Protein AF-A0A5A8U5W3-F1 (afdb_monomer)

Mean predicted aligned error: 11.62 Å

Secondary structure (DSSP, 8-state):
---PPPP---SHHHHHHHHHHS-----SHHHHHHHHHHHHHTTSS-HHHHHHHHHHHHHTT--HHHHSPPGGG---EETT--HHHHHHHHHHHT-S--PEEPSSSS-B--

Foldseek 3Di:
DDDDDDDDPPDPPVVVVCVVVPPPDQPDPVSVLVVLVVCCVVVVDDPVVSCVVNVVVVVVPDDCVNPDDDPVRADAAEPPDDPVVVVVSCVVVVDPDHFYAYNPDRDTDD

Radius of gyration: 29.89 Å; Cα contacts (8 Å, |Δi|>4): 51; chains: 1; bounding box: 83×35×75 Å

Structure (mmCIF, N/CA/C/O backbone):
data_AF-A0A5A8U5W3-F1
#
_entry.id   AF-A0A5A8U5W3-F1
#
loop_
_atom_site.group_PDB
_atom_site.id
_atom_site.type_symbol
_atom_site.label_atom_id
_atom_site.label_a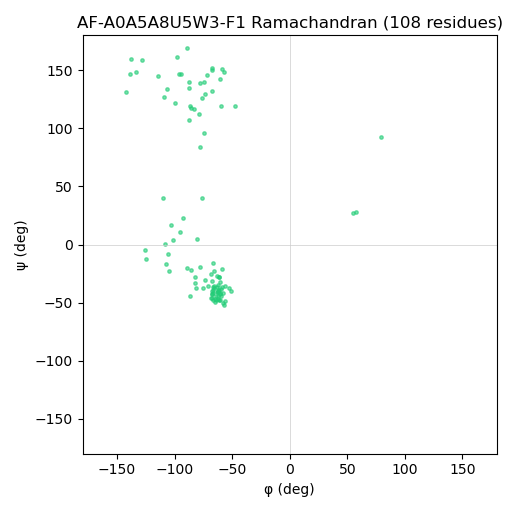lt_id
_atom_site.label_comp_id
_atom_site.label_asym_id
_atom_site.label_entity_id
_atom_site.label_seq_id
_atom_site.pdbx_PDB_ins_code
_atom_site.Cartn_x
_atom_site.Cartn_y
_atom_site.Cartn_z
_atom_site.occupancy
_atom_site.B_iso_or_equiv
_atom_site.auth_seq_id
_atom_site.auth_comp_id
_atom_site.auth_asym_id
_atom_site.auth_atom_id
_atom_site.pdbx_PDB_model_num
ATOM 1 N N . MET A 1 1 ? 57.037 22.749 -46.882 1.00 43.00 1 MET A N 1
ATOM 2 C CA . MET A 1 1 ? 56.728 22.840 -45.440 1.00 43.00 1 MET A CA 1
ATOM 3 C C . MET A 1 1 ? 55.392 23.555 -45.298 1.00 43.00 1 MET A C 1
ATOM 5 O O . MET A 1 1 ? 55.165 24.479 -46.064 1.00 43.00 1 MET A O 1
ATOM 9 N N . ASN A 1 2 ? 54.547 23.083 -44.377 1.00 36.34 2 ASN A N 1
ATOM 10 C CA . ASN A 1 2 ? 53.207 23.567 -43.995 1.00 36.34 2 ASN A CA 1
ATOM 11 C C . ASN A 1 2 ? 52.021 23.182 -44.899 1.00 36.34 2 ASN A C 1
ATOM 13 O O . ASN A 1 2 ? 51.651 23.883 -45.833 1.00 36.34 2 ASN A O 1
ATOM 17 N N . LYS A 1 3 ? 51.384 22.058 -44.535 1.00 37.81 3 LYS A N 1
ATOM 18 C CA . LYS A 1 3 ? 49.958 21.810 -44.769 1.00 37.81 3 LYS A CA 1
ATOM 19 C C . LYS A 1 3 ? 49.201 22.398 -43.579 1.00 37.81 3 LYS A C 1
ATOM 21 O O . LYS A 1 3 ? 49.262 21.828 -42.493 1.00 37.81 3 LYS A O 1
ATOM 26 N N . GLU A 1 4 ? 48.511 23.514 -43.772 1.00 47.91 4 GLU A N 1
ATOM 27 C CA . GLU A 1 4 ? 47.469 23.928 -42.835 1.00 47.91 4 GLU A CA 1
ATOM 28 C C . GLU A 1 4 ? 46.174 23.196 -43.189 1.00 47.91 4 GLU A C 1
ATOM 30 O O . GLU A 1 4 ? 45.642 23.334 -44.290 1.00 47.91 4 GLU A O 1
ATOM 35 N N . ASN A 1 5 ? 45.694 22.368 -42.260 1.00 43.78 5 ASN A N 1
ATOM 36 C CA . ASN A 1 5 ? 44.361 21.779 -42.313 1.00 43.78 5 ASN A CA 1
ATOM 37 C C . ASN A 1 5 ? 43.377 22.768 -41.671 1.00 43.78 5 ASN A C 1
ATOM 39 O O . ASN A 1 5 ? 43.525 23.053 -40.480 1.00 43.78 5 ASN A O 1
ATOM 43 N N . PRO A 1 6 ? 42.359 23.273 -42.390 1.00 43.53 6 PRO A N 1
ATOM 44 C CA . PRO A 1 6 ? 41.372 24.145 -41.783 1.00 43.53 6 PRO A CA 1
ATOM 45 C C . PRO A 1 6 ? 40.407 23.356 -40.889 1.00 43.53 6 PRO A C 1
ATOM 47 O O . PRO A 1 6 ? 39.960 22.249 -41.191 1.00 43.53 6 PRO A O 1
ATOM 50 N N . ILE A 1 7 ? 40.102 23.994 -39.765 1.00 49.53 7 ILE A N 1
ATOM 51 C CA . ILE A 1 7 ? 39.231 23.598 -38.660 1.00 49.53 7 ILE A CA 1
ATOM 52 C C . ILE A 1 7 ? 37.871 23.073 -39.168 1.00 49.53 7 ILE A C 1
ATOM 54 O O . ILE A 1 7 ? 37.096 23.790 -39.803 1.00 49.53 7 ILE A O 1
ATOM 58 N N . SER A 1 8 ? 37.553 21.813 -38.851 1.00 45.53 8 SER A N 1
ATOM 59 C CA . SER A 1 8 ? 36.277 21.162 -39.181 1.00 45.53 8 SER A CA 1
ATOM 60 C C . SER A 1 8 ? 35.136 21.663 -38.282 1.00 45.53 8 SER A C 1
ATOM 62 O O . SER A 1 8 ? 34.900 21.135 -37.198 1.00 45.53 8 SER A O 1
ATOM 64 N N . LEU A 1 9 ? 34.374 22.643 -38.773 1.00 52.84 9 LEU A N 1
ATOM 65 C CA . LEU A 1 9 ? 33.165 23.201 -38.141 1.00 52.84 9 LEU A CA 1
ATOM 66 C C . LEU A 1 9 ? 31.841 22.531 -38.589 1.00 52.84 9 LEU A C 1
ATOM 68 O O . LEU A 1 9 ? 30.772 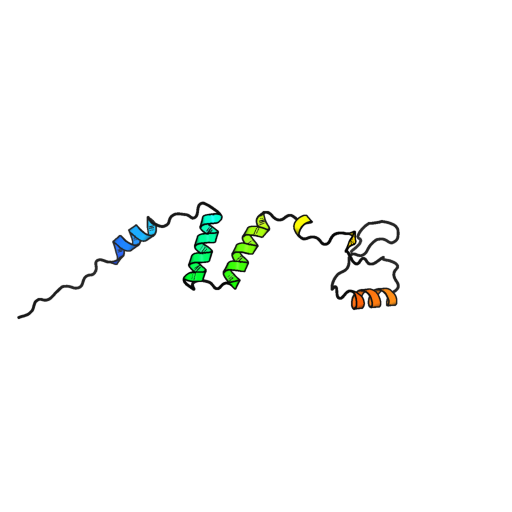23.131 -38.483 1.00 52.84 9 LEU A O 1
ATOM 72 N N . LYS A 1 10 ? 31.855 21.289 -39.096 1.00 52.56 10 LYS A N 1
ATOM 73 C CA . LYS A 1 10 ? 30.666 20.654 -39.717 1.00 52.56 10 LYS A CA 1
ATOM 74 C C . LYS A 1 10 ? 30.023 19.504 -38.928 1.00 52.56 10 LYS A C 1
ATOM 76 O O . LYS A 1 10 ? 29.563 18.544 -39.536 1.00 52.56 10 LYS A O 1
ATOM 81 N N . THR A 1 11 ? 29.908 19.597 -37.602 1.00 56.50 11 THR A N 1
ATOM 82 C CA . THR A 1 11 ? 29.241 18.532 -36.810 1.00 56.50 11 THR A CA 1
ATOM 83 C C . THR A 1 11 ? 27.855 18.908 -36.262 1.00 56.50 11 THR A C 1
ATOM 85 O O . THR A 1 11 ? 27.053 18.032 -35.972 1.00 56.50 11 THR A O 1
ATOM 88 N N . SER A 1 12 ? 27.477 20.189 -36.207 1.00 64.44 12 SER A N 1
ATOM 89 C CA . SER A 1 12 ? 26.317 20.615 -35.395 1.00 64.44 12 SER A CA 1
ATOM 90 C C . SER A 1 12 ? 24.929 20.411 -36.036 1.00 64.44 12 SER A C 1
ATOM 92 O O . SER A 1 12 ? 23.973 20.051 -35.353 1.00 64.44 12 SER A O 1
ATOM 94 N N . PHE A 1 13 ? 24.767 20.605 -37.348 1.00 71.94 13 PHE A N 1
ATOM 95 C CA . PHE A 1 13 ? 23.423 20.667 -37.952 1.00 71.94 13 PHE A CA 1
ATOM 96 C C . PHE A 1 13 ? 22.854 19.291 -38.332 1.00 71.94 13 PHE A C 1
ATOM 98 O O . PHE A 1 13 ? 21.708 18.971 -38.014 1.00 71.94 13 PHE A O 1
ATOM 105 N N . ALA A 1 14 ? 23.677 18.437 -38.946 1.00 78.06 14 ALA A N 1
ATOM 106 C CA . ALA A 1 14 ? 23.273 17.092 -39.354 1.00 78.06 14 ALA A CA 1
ATOM 107 C C . ALA A 1 14 ? 22.981 16.180 -38.149 1.00 78.06 14 ALA A C 1
ATOM 109 O O . ALA A 1 14 ? 22.023 15.407 -38.178 1.00 78.06 14 ALA A O 1
ATOM 110 N N . GLN A 1 15 ? 23.747 16.313 -37.057 1.00 66.56 15 GLN A N 1
ATOM 111 C CA . GLN A 1 15 ? 23.487 15.582 -35.812 1.00 66.56 15 GLN A CA 1
ATOM 112 C C . GLN A 1 15 ? 22.165 16.007 -35.157 1.00 66.56 15 GLN A C 1
ATOM 114 O O . GLN A 1 15 ? 21.451 15.156 -34.634 1.00 66.56 15 GLN A O 1
ATOM 119 N N . ARG A 1 16 ? 21.788 17.293 -35.227 1.00 65.38 16 ARG A N 1
ATOM 120 C CA . ARG A 1 16 ? 20.501 17.786 -34.699 1.00 65.38 16 ARG A CA 1
ATOM 121 C C . ARG A 1 16 ? 19.310 17.259 -35.495 1.00 65.38 16 ARG A C 1
ATOM 123 O O . ARG A 1 16 ? 18.316 16.874 -34.888 1.00 65.38 16 ARG A O 1
ATOM 130 N N . ILE A 1 17 ? 19.425 17.197 -36.823 1.00 70.75 17 ILE A N 1
ATOM 131 C CA . ILE A 1 17 ? 18.379 16.647 -37.700 1.00 70.75 17 ILE A CA 1
ATOM 132 C C . ILE A 1 17 ? 18.240 15.138 -37.483 1.00 70.75 17 ILE A C 1
ATOM 134 O O . ILE A 1 17 ? 17.129 14.673 -37.249 1.00 70.75 17 ILE A O 1
ATOM 138 N N . LYS A 1 18 ? 19.353 14.389 -37.435 1.00 65.94 18 LYS A N 1
ATOM 139 C CA . LYS A 1 18 ? 19.333 12.964 -37.063 1.00 65.94 18 LYS A CA 1
ATOM 140 C C . LYS A 1 18 ? 18.689 12.752 -35.690 1.00 65.94 18 LYS A C 1
ATOM 142 O O . LYS A 1 18 ? 17.770 11.958 -35.576 1.00 65.94 18 LYS A O 1
ATOM 147 N N . LYS A 1 19 ? 19.082 13.508 -34.661 1.00 63.84 19 LYS A N 1
ATOM 148 C CA . LYS A 1 19 ? 18.514 13.379 -33.305 1.00 63.84 19 LYS A CA 1
ATOM 149 C C . LYS A 1 19 ? 17.010 13.680 -33.243 1.00 63.84 19 LYS A C 1
ATOM 151 O O . LYS A 1 19 ? 16.329 13.153 -32.373 1.00 63.84 19 LYS A O 1
ATOM 156 N N . ARG A 1 20 ? 16.488 14.526 -34.138 1.00 64.12 20 ARG A N 1
ATOM 157 C CA . ARG A 1 20 ? 15.049 14.830 -34.227 1.00 64.12 20 ARG A CA 1
ATOM 158 C C . ARG A 1 20 ? 14.275 13.773 -35.015 1.00 64.12 20 ARG A C 1
ATOM 160 O O . ARG A 1 20 ? 13.130 13.518 -34.678 1.00 64.12 20 ARG A O 1
ATOM 167 N N . LEU A 1 21 ? 14.907 13.177 -36.027 1.00 62.59 21 LEU A N 1
ATOM 168 C CA . LEU A 1 21 ? 14.320 12.152 -36.893 1.00 62.59 21 LEU A CA 1
ATOM 169 C C . LEU A 1 21 ? 14.372 10.742 -36.267 1.00 62.59 21 LEU A C 1
ATOM 171 O O . LEU A 1 21 ? 13.501 9.932 -36.540 1.00 62.59 21 LEU A O 1
ATOM 175 N N . PHE A 1 22 ? 15.358 10.469 -35.403 1.00 62.69 22 PHE A N 1
ATOM 176 C CA . PHE A 1 22 ? 15.526 9.206 -34.662 1.00 62.69 22 PHE A CA 1
ATOM 177 C C . PHE A 1 22 ? 14.927 9.227 -33.248 1.00 62.69 22 PHE A C 1
ATOM 179 O O . PHE A 1 22 ? 15.190 8.327 -32.457 1.00 62.69 22 PHE A O 1
ATOM 186 N N . ARG A 1 23 ? 14.135 10.247 -32.894 1.00 61.94 23 ARG A N 1
ATOM 187 C CA . ARG A 1 23 ? 13.241 10.132 -31.738 1.00 61.94 23 ARG A CA 1
ATOM 188 C C . ARG A 1 23 ? 12.040 9.316 -32.188 1.00 61.94 23 ARG A C 1
ATOM 190 O O . ARG A 1 23 ? 11.042 9.892 -32.608 1.00 61.94 23 ARG A O 1
ATOM 197 N N . THR A 1 24 ? 12.168 7.994 -32.148 1.00 65.31 24 THR A N 1
ATOM 198 C CA . THR A 1 24 ? 10.987 7.136 -32.143 1.00 65.31 24 THR A CA 1
ATOM 199 C C . THR A 1 24 ? 10.184 7.514 -30.899 1.00 65.31 24 THR A C 1
ATOM 201 O O . THR A 1 24 ? 10.750 7.505 -29.798 1.00 65.31 24 THR A O 1
ATOM 204 N N . PRO A 1 25 ? 8.934 7.981 -31.051 1.00 76.88 25 PRO A N 1
ATOM 205 C CA . PRO A 1 25 ? 8.058 8.124 -29.902 1.00 76.88 25 PRO A CA 1
ATOM 206 C C . PRO A 1 25 ? 7.932 6.759 -29.219 1.00 76.88 25 PRO A C 1
ATOM 208 O O . PRO A 1 25 ? 8.076 5.722 -29.859 1.00 76.88 25 PRO A O 1
ATOM 211 N N . ILE A 1 26 ? 7.766 6.779 -27.900 1.00 83.19 26 ILE A N 1
ATOM 212 C CA . ILE A 1 26 ? 7.458 5.569 -27.144 1.00 83.19 26 ILE A CA 1
ATOM 213 C C . ILE A 1 26 ? 5.968 5.326 -27.355 1.00 83.19 26 ILE A C 1
ATOM 215 O O . ILE A 1 26 ? 5.157 6.128 -26.887 1.00 83.19 26 ILE A O 1
ATOM 219 N N . ASP A 1 27 ? 5.630 4.255 -28.064 1.00 87.06 27 ASP A N 1
ATOM 220 C CA . ASP A 1 27 ? 4.261 3.989 -28.514 1.00 87.06 27 ASP A CA 1
ATOM 221 C C . ASP A 1 27 ? 3.588 2.869 -27.702 1.00 87.06 27 ASP A C 1
ATOM 223 O O . ASP A 1 27 ? 2.380 2.648 -27.813 1.00 87.06 27 ASP A O 1
ATOM 227 N N . SER A 1 28 ? 4.342 2.178 -26.839 1.00 90.25 28 SER A N 1
ATOM 228 C CA . SER A 1 28 ? 3.813 1.139 -25.954 1.00 90.25 28 SER A CA 1
ATOM 229 C C . SER A 1 28 ? 4.374 1.204 -24.532 1.00 90.25 28 SER A C 1
ATOM 231 O O . SER A 1 28 ? 5.439 1.762 -24.259 1.00 90.25 28 SER A O 1
ATOM 233 N N . ARG A 1 29 ? 3.645 0.582 -23.599 1.00 89.44 29 ARG A N 1
ATOM 234 C CA . ARG A 1 29 ? 4.087 0.419 -22.209 1.00 89.44 29 ARG A CA 1
ATOM 235 C C . ARG A 1 29 ? 5.381 -0.391 -22.120 1.00 89.44 29 ARG A C 1
ATOM 237 O O . ARG A 1 29 ? 6.251 -0.043 -21.329 1.00 89.44 29 ARG A O 1
ATOM 244 N N . ASP A 1 30 ? 5.522 -1.427 -22.940 1.00 91.56 30 ASP A N 1
ATOM 245 C CA . ASP A 1 30 ? 6.710 -2.284 -22.943 1.00 91.56 30 ASP A CA 1
ATOM 246 C C . ASP A 1 30 ? 7.952 -1.522 -23.422 1.00 91.56 30 ASP A C 1
ATOM 248 O O . ASP A 1 30 ? 9.021 -1.642 -22.822 1.00 91.56 30 ASP A O 1
ATOM 252 N N . GLU A 1 31 ? 7.804 -0.658 -24.431 1.00 92.31 31 GLU A N 1
ATOM 253 C CA . GLU A 1 31 ? 8.875 0.244 -24.873 1.00 92.31 31 GLU A CA 1
ATOM 254 C C . GLU A 1 31 ? 9.286 1.234 -23.778 1.00 92.31 31 GLU A C 1
ATOM 256 O O . GLU A 1 31 ? 10.478 1.488 -23.591 1.00 92.31 31 GLU A O 1
ATOM 261 N N . LEU A 1 32 ? 8.325 1.764 -23.011 1.00 92.06 32 LEU A N 1
ATOM 262 C CA . LEU A 1 32 ? 8.624 2.639 -21.877 1.00 92.06 32 LEU A CA 1
ATOM 263 C C . LEU A 1 32 ? 9.433 1.908 -20.798 1.00 92.06 32 LEU A C 1
ATOM 265 O O . LEU A 1 32 ? 10.430 2.441 -20.310 1.00 92.06 32 LEU A O 1
ATOM 269 N N . LEU A 1 33 ? 9.023 0.690 -20.433 1.00 93.62 33 LEU A N 1
ATOM 270 C CA . LEU A 1 33 ? 9.722 -0.130 -19.439 1.00 93.62 33 LEU A CA 1
ATOM 271 C C . LEU A 1 33 ? 11.148 -0.468 -19.894 1.00 93.62 33 LEU A C 1
ATOM 273 O O . LEU A 1 33 ? 12.091 -0.383 -19.105 1.00 93.62 33 LEU A O 1
ATOM 277 N N . GLN A 1 34 ? 11.324 -0.778 -21.178 1.00 93.44 34 GLN A N 1
ATOM 278 C CA . GLN A 1 34 ? 12.638 -1.026 -21.761 1.00 93.44 34 GLN A CA 1
ATOM 279 C C . GLN A 1 34 ? 13.528 0.228 -21.714 1.00 93.44 34 GLN A C 1
ATOM 281 O O . GLN A 1 34 ? 14.679 0.148 -21.286 1.00 93.44 34 GLN A O 1
ATOM 286 N N . ALA A 1 35 ? 12.990 1.403 -22.052 1.00 93.44 35 ALA A N 1
ATOM 287 C CA . ALA A 1 35 ? 13.726 2.665 -21.972 1.00 93.44 35 ALA A CA 1
ATOM 288 C C . ALA A 1 35 ? 14.136 3.029 -20.530 1.00 93.44 35 ALA A C 1
ATOM 290 O O . ALA A 1 35 ? 15.225 3.568 -20.305 1.00 93.44 35 ALA A O 1
ATOM 291 N N . LEU A 1 36 ? 13.292 2.725 -19.538 1.00 94.75 36 LEU A N 1
ATOM 292 C CA . LEU A 1 36 ? 13.612 2.917 -18.119 1.00 94.75 36 LEU A CA 1
ATOM 293 C C . LEU A 1 36 ? 14.738 1.985 -17.661 1.00 94.75 36 LEU A C 1
ATOM 295 O O . LEU A 1 36 ? 15.652 2.429 -16.966 1.00 94.75 36 LEU A O 1
ATOM 299 N N . LYS A 1 37 ? 14.714 0.722 -18.097 1.00 95.38 37 LYS A N 1
ATOM 300 C CA . LYS A 1 37 ? 15.785 -0.245 -17.829 1.00 95.38 37 LYS A CA 1
ATOM 301 C C . LYS A 1 37 ? 17.119 0.202 -18.433 1.00 95.38 37 LYS A C 1
ATOM 303 O O . LYS A 1 37 ? 18.127 0.234 -17.736 1.00 95.38 37 LYS A O 1
ATOM 308 N N . GLU A 1 38 ? 17.126 0.626 -19.694 1.00 95.06 38 GLU A N 1
ATOM 309 C CA . GLU A 1 38 ? 18.333 1.155 -20.345 1.00 95.06 38 GLU A CA 1
ATOM 310 C C . GLU A 1 38 ? 18.845 2.428 -19.659 1.00 95.06 38 GLU A C 1
ATOM 312 O O . GLU A 1 38 ? 20.052 2.655 -19.561 1.00 95.06 38 GLU A O 1
ATOM 317 N N . SER A 1 39 ? 17.942 3.271 -19.158 1.00 95.56 39 SER A N 1
ATOM 318 C CA . SER A 1 39 ? 18.310 4.474 -18.405 1.00 95.56 39 SER A CA 1
ATOM 319 C C . SER A 1 39 ? 18.991 4.135 -17.076 1.00 95.56 39 SER A C 1
ATOM 321 O O . SER A 1 39 ? 19.935 4.826 -16.690 1.00 95.56 39 SER A O 1
ATOM 323 N N . GLU A 1 40 ? 18.558 3.071 -16.394 1.00 96.69 40 GLU A N 1
ATOM 324 C CA . GLU A 1 40 ? 19.219 2.546 -15.192 1.00 96.69 40 GLU A CA 1
ATOM 325 C C . GLU A 1 40 ? 20.607 1.968 -15.519 1.00 96.69 40 GLU A C 1
ATOM 327 O O . GLU A 1 40 ? 21.594 2.321 -14.872 1.00 96.69 40 GLU A O 1
ATOM 332 N N . GLU A 1 41 ? 20.715 1.138 -16.562 1.00 96.56 41 GLU A N 1
ATOM 333 C CA . GLU A 1 41 ? 21.985 0.535 -17.005 1.00 96.56 41 GLU A CA 1
ATOM 334 C C . GLU A 1 41 ? 23.025 1.603 -17.384 1.00 96.56 41 GLU A C 1
ATOM 336 O O . GLU A 1 41 ? 24.205 1.499 -17.036 1.00 96.56 41 GLU A O 1
ATOM 341 N N . ASN A 1 42 ? 22.569 2.683 -18.022 1.00 96.88 42 ASN A N 1
ATOM 342 C CA . ASN A 1 42 ? 23.385 3.847 -18.363 1.00 96.88 42 ASN A CA 1
ATOM 343 C C . ASN A 1 42 ? 23.598 4.822 -17.188 1.00 96.88 42 ASN A C 1
ATOM 345 O O . ASN A 1 42 ? 24.212 5.874 -17.378 1.00 96.88 42 ASN A O 1
ATOM 349 N N . ARG A 1 43 ? 23.121 4.489 -15.979 1.00 95.44 43 ARG A N 1
ATOM 350 C CA . ARG A 1 43 ? 23.237 5.287 -14.742 1.00 95.44 43 ARG A CA 1
ATOM 351 C C . ARG A 1 43 ? 22.638 6.694 -14.842 1.00 95.44 43 ARG A C 1
ATOM 353 O O . ARG A 1 43 ? 23.088 7.612 -14.158 1.00 95.44 43 ARG A O 1
ATOM 360 N N . ILE A 1 44 ? 21.639 6.874 -15.705 1.00 97.56 44 ILE A N 1
ATOM 361 C CA . ILE A 1 44 ? 20.866 8.120 -15.814 1.00 97.56 44 ILE A CA 1
ATOM 362 C C . ILE A 1 44 ? 19.896 8.230 -14.632 1.00 97.56 44 ILE A C 1
ATOM 364 O O . ILE A 1 44 ? 19.689 9.319 -14.102 1.00 97.56 44 ILE A O 1
ATOM 368 N N . ILE A 1 45 ? 19.328 7.096 -14.218 1.00 96.06 45 ILE A N 1
ATOM 369 C CA . ILE A 1 45 ? 18.494 6.945 -13.024 1.00 96.06 45 ILE A CA 1
ATOM 370 C C . ILE A 1 45 ? 19.024 5.790 -12.173 1.00 96.06 45 ILE A C 1
ATOM 372 O O . ILE A 1 45 ? 19.724 4.914 -12.681 1.00 96.06 45 ILE A O 1
ATOM 376 N N . ASP A 1 46 ? 18.693 5.783 -10.885 1.00 97.38 46 ASP A N 1
ATOM 377 C CA . ASP A 1 46 ? 18.974 4.647 -10.008 1.00 97.38 46 ASP A CA 1
ATOM 378 C C . ASP A 1 46 ? 17.828 3.619 -10.010 1.00 97.38 46 ASP A C 1
ATOM 380 O O . ASP A 1 46 ? 16.723 3.857 -10.515 1.00 97.38 46 ASP A O 1
ATOM 384 N N . SER A 1 47 ? 18.105 2.455 -9.422 1.00 97.12 47 SER A N 1
ATOM 385 C CA . SER A 1 47 ? 17.154 1.345 -9.317 1.00 97.12 47 SER A CA 1
ATOM 386 C C . SER A 1 47 ? 15.893 1.717 -8.535 1.00 97.12 47 SER A C 1
ATOM 388 O O . SER A 1 47 ? 14.797 1.239 -8.837 1.00 97.12 47 SER A O 1
ATOM 390 N N . HIS A 1 48 ? 16.025 2.600 -7.542 1.00 97.25 48 HIS A N 1
ATOM 391 C CA . HIS A 1 48 ? 14.907 3.054 -6.727 1.00 97.25 48 HIS A CA 1
ATOM 392 C C . HIS A 1 48 ? 13.939 3.918 -7.542 1.00 97.25 48 HIS A C 1
ATOM 394 O O . HIS A 1 48 ? 12.734 3.679 -7.532 1.00 97.25 48 HIS A O 1
ATOM 400 N N . SER A 1 49 ? 14.472 4.864 -8.310 1.00 96.69 49 SER A N 1
ATOM 401 C CA . SER A 1 49 ? 13.719 5.748 -9.197 1.00 96.69 49 SER A CA 1
ATOM 402 C C . SER A 1 49 ? 12.996 4.953 -10.277 1.00 96.69 49 SER A C 1
ATOM 404 O O . SER A 1 49 ? 11.810 5.180 -10.517 1.00 96.69 49 SER A O 1
ATOM 406 N N . ARG 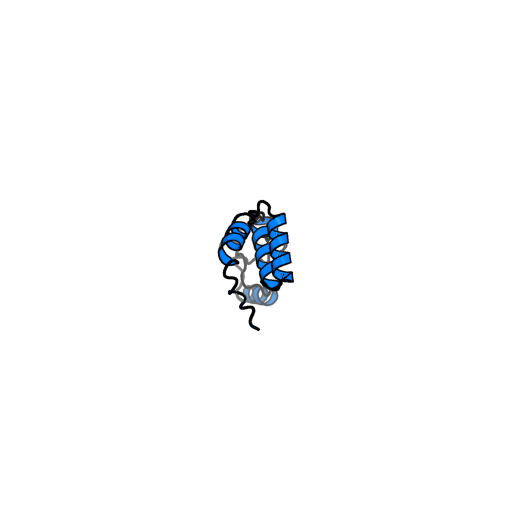A 1 50 ? 13.677 3.972 -10.886 1.00 96.62 50 ARG A N 1
ATOM 407 C CA . ARG A 1 50 ? 13.049 3.051 -11.839 1.00 96.62 50 ARG A CA 1
ATOM 408 C C . ARG A 1 50 ? 11.877 2.305 -11.197 1.00 96.62 50 ARG A C 1
ATOM 410 O O . ARG A 1 50 ? 10.783 2.326 -11.750 1.00 96.62 50 ARG A O 1
ATOM 417 N N . SER A 1 51 ? 12.082 1.713 -10.019 1.00 96.50 51 SER A N 1
ATOM 418 C CA . SER A 1 51 ? 11.038 0.983 -9.283 1.00 96.50 51 SER A CA 1
ATOM 419 C C . SER A 1 51 ? 9.821 1.860 -8.962 1.00 96.50 51 SER A C 1
ATOM 421 O O . SER A 1 51 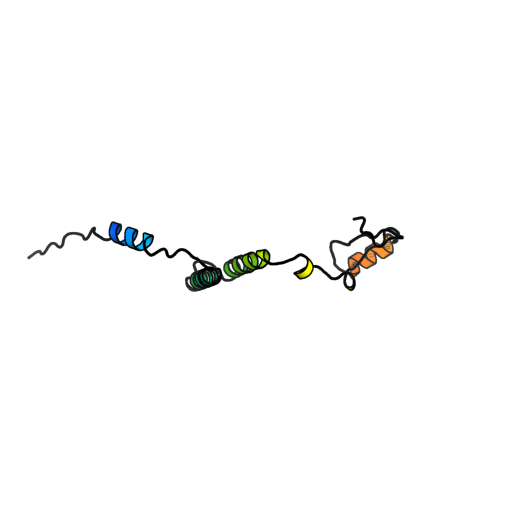? 8.684 1.432 -9.158 1.00 96.50 51 SER A O 1
ATOM 423 N N . ILE A 1 52 ? 10.036 3.119 -8.556 1.00 95.75 52 ILE A N 1
ATOM 424 C CA . ILE A 1 52 ? 8.948 4.081 -8.323 1.00 95.75 52 ILE A CA 1
ATOM 425 C C . ILE A 1 52 ? 8.148 4.331 -9.605 1.00 95.75 52 ILE A C 1
ATOM 427 O O . ILE A 1 52 ? 6.917 4.303 -9.569 1.00 95.75 52 ILE A O 1
ATOM 431 N N . ILE A 1 53 ? 8.818 4.580 -10.734 1.00 94.75 53 ILE A N 1
ATOM 432 C CA . ILE A 1 53 ? 8.139 4.860 -12.007 1.00 94.75 53 ILE A CA 1
ATOM 433 C C . ILE A 1 53 ? 7.353 3.627 -12.470 1.00 94.75 53 ILE A C 1
ATOM 435 O O . ILE A 1 53 ? 6.164 3.739 -12.767 1.00 94.75 53 ILE A O 1
ATOM 439 N N . GLU A 1 54 ? 7.980 2.447 -12.481 1.00 94.00 54 GLU A N 1
ATOM 440 C CA . GLU A 1 54 ? 7.326 1.194 -12.877 1.00 94.00 54 GLU A CA 1
ATOM 441 C C . GLU A 1 54 ? 6.126 0.868 -11.977 1.00 94.00 54 GLU A C 1
ATOM 443 O O . GLU A 1 54 ? 5.049 0.541 -12.480 1.00 94.00 54 GLU A O 1
ATOM 448 N N . GLY A 1 55 ? 6.282 1.018 -10.659 1.00 93.25 55 GLY A N 1
ATOM 449 C CA . GLY A 1 55 ? 5.210 0.816 -9.688 1.00 93.25 55 GLY A CA 1
ATOM 450 C C . GLY A 1 55 ? 4.064 1.807 -9.877 1.00 93.25 55 GLY A C 1
ATOM 451 O O . GLY A 1 55 ? 2.902 1.413 -9.855 1.00 93.25 55 GLY A O 1
ATOM 452 N N . THR A 1 56 ? 4.364 3.076 -10.163 1.00 93.88 56 THR A N 1
ATOM 453 C CA . THR A 1 56 ? 3.336 4.099 -10.426 1.00 93.88 56 THR A CA 1
ATOM 454 C C . THR A 1 56 ? 2.504 3.755 -11.661 1.00 93.88 56 THR A C 1
ATOM 456 O O . THR A 1 56 ? 1.282 3.877 -11.627 1.00 93.88 56 THR A O 1
ATOM 459 N N . LEU A 1 57 ? 3.130 3.255 -12.731 1.00 91.94 57 LEU A N 1
ATOM 460 C CA . LEU A 1 57 ? 2.409 2.795 -13.924 1.00 91.94 57 LEU A CA 1
ATOM 461 C C . LEU A 1 57 ? 1.493 1.598 -13.627 1.00 91.94 57 LEU A C 1
ATOM 463 O O . LEU A 1 57 ? 0.531 1.352 -14.355 1.00 91.94 57 LEU A O 1
ATOM 467 N N . GLN A 1 58 ? 1.797 0.781 -12.615 1.00 89.88 58 GLN A N 1
ATOM 468 C CA . GLN A 1 58 ? 0.935 -0.337 -12.210 1.00 89.88 58 GLN A CA 1
ATOM 469 C C . GLN A 1 58 ? -0.322 0.146 -11.480 1.00 89.88 58 GLN A C 1
ATOM 471 O O . GLN A 1 58 ? -1.373 -0.465 -11.653 1.00 89.88 58 GLN A O 1
ATOM 476 N N . LEU A 1 59 ? -0.243 1.270 -10.756 1.00 91.31 59 LEU A N 1
ATOM 477 C CA . LEU A 1 59 ? -1.374 1.828 -10.008 1.00 91.31 59 LEU A CA 1
ATOM 478 C C . LEU A 1 59 ? -2.561 2.215 -10.903 1.00 91.31 59 LEU A C 1
ATOM 480 O O . LEU A 1 59 ? -3.693 2.173 -10.436 1.00 91.31 59 LEU A O 1
ATOM 484 N N . GLU A 1 60 ? -2.323 2.560 -12.174 1.00 89.00 60 GLU A N 1
ATOM 485 C CA . GLU A 1 60 ? -3.375 2.962 -13.125 1.00 89.00 60 GLU A CA 1
ATOM 486 C C . GLU A 1 60 ? -4.479 1.904 -13.276 1.00 89.00 60 GLU A C 1
ATOM 488 O O . GLU A 1 60 ? -5.651 2.243 -13.406 1.00 89.00 60 GLU A O 1
ATOM 493 N N . ASN A 1 61 ? -4.111 0.624 -13.213 1.00 89.00 61 ASN A N 1
ATOM 494 C CA . ASN A 1 61 ? -5.041 -0.489 -13.402 1.00 89.00 61 ASN A CA 1
ATOM 495 C C . ASN A 1 61 ? -5.484 -1.134 -12.080 1.00 89.00 61 ASN A C 1
ATOM 497 O O . ASN A 1 61 ? -6.167 -2.156 -12.111 1.00 89.00 61 ASN A O 1
ATOM 501 N N . MET A 1 62 ? -5.067 -0.593 -10.931 1.00 94.38 62 MET A N 1
ATOM 502 C CA . MET A 1 62 ? -5.376 -1.173 -9.625 1.00 94.38 62 MET A CA 1
ATOM 503 C C . MET A 1 62 ? -6.711 -0.665 -9.091 1.00 94.38 62 MET A C 1
ATOM 505 O O . MET A 1 62 ? -6.988 0.533 -9.064 1.00 94.38 62 MET A O 1
ATOM 509 N N . GLU A 1 63 ? -7.522 -1.585 -8.583 1.00 95.31 63 GLU A N 1
ATOM 510 C CA . GLU A 1 63 ? -8.752 -1.275 -7.874 1.00 95.31 63 GLU A CA 1
ATOM 511 C C . GLU A 1 63 ? -8.554 -1.305 -6.351 1.00 95.31 63 GLU A C 1
ATOM 513 O O . GLU A 1 63 ? -7.651 -1.949 -5.817 1.00 95.31 63 GLU A O 1
ATOM 518 N N . VAL A 1 64 ? -9.471 -0.673 -5.606 1.00 95.38 64 VAL A N 1
ATOM 519 C CA . VAL A 1 64 ? -9.463 -0.679 -4.126 1.00 95.38 64 VAL A CA 1
ATOM 520 C C . VAL A 1 64 ? -9.390 -2.103 -3.569 1.00 95.38 64 VAL A C 1
ATOM 522 O O . VAL A 1 64 ? -8.700 -2.351 -2.579 1.00 95.38 64 VAL A O 1
ATOM 525 N N . ARG A 1 65 ? -10.070 -3.056 -4.219 1.00 95.12 65 ARG A N 1
ATOM 526 C CA . ARG A 1 65 ? -10.104 -4.452 -3.775 1.00 95.12 65 ARG A CA 1
ATOM 527 C C . ARG A 1 65 ? -8.752 -5.161 -3.843 1.00 95.12 65 ARG A C 1
ATOM 529 O O . ARG A 1 65 ? -8.558 -6.119 -3.101 1.00 95.12 65 ARG A O 1
ATOM 536 N N . ASP A 1 66 ? -7.842 -4.678 -4.684 1.00 94.44 66 ASP A N 1
ATOM 537 C CA . ASP A 1 66 ? -6.530 -5.289 -4.894 1.00 94.44 66 ASP A CA 1
ATOM 538 C C . ASP A 1 66 ? -5.562 -4.958 -3.746 1.00 94.44 66 ASP A C 1
ATOM 540 O O . ASP A 1 66 ? -4.577 -5.665 -3.540 1.00 94.44 66 ASP A O 1
ATOM 544 N N . VAL A 1 67 ? -5.856 -3.909 -2.964 1.00 94.12 67 VAL A N 1
ATOM 545 C CA . VAL A 1 67 ? -4.994 -3.413 -1.872 1.00 94.12 67 VAL A CA 1
ATOM 546 C C . VAL A 1 67 ? -5.676 -3.327 -0.507 1.00 94.12 67 VAL A C 1
ATOM 548 O O . VAL A 1 67 ? -5.002 -3.123 0.504 1.00 94.12 67 VAL A O 1
ATOM 551 N N . MET A 1 68 ? -7.003 -3.451 -0.437 1.00 95.62 68 MET A N 1
ATOM 552 C CA . MET A 1 68 ? -7.731 -3.338 0.828 1.00 95.62 68 MET A CA 1
ATOM 553 C C . MET A 1 68 ? -7.420 -4.490 1.794 1.00 95.62 68 MET A C 1
ATOM 555 O O . MET A 1 68 ? -7.204 -5.635 1.399 1.00 95.62 68 MET A O 1
ATOM 559 N N . VAL A 1 69 ? -7.503 -4.209 3.096 1.00 95.00 69 VAL A N 1
ATOM 560 C CA . VAL A 1 69 ? -7.522 -5.255 4.128 1.00 95.00 69 VAL A CA 1
ATOM 561 C C . VAL A 1 69 ? -8.918 -5.897 4.149 1.00 95.00 69 VAL A C 1
ATOM 563 O O . VAL A 1 69 ? -9.899 -5.173 4.304 1.00 95.00 69 VAL A O 1
ATOM 566 N N . PRO A 1 70 ? -9.065 -7.230 4.021 1.00 94.75 70 PRO A N 1
ATOM 567 C CA . PRO A 1 70 ? -10.376 -7.878 4.094 1.00 94.75 70 PRO A CA 1
ATOM 568 C C . PRO A 1 70 ? -11.068 -7.650 5.445 1.00 94.75 70 PRO A C 1
ATOM 570 O O . PRO A 1 70 ? -10.411 -7.728 6.482 1.00 94.75 70 PRO A O 1
ATOM 573 N N . LYS A 1 71 ? -12.401 -7.470 5.458 1.00 90.44 71 LYS A N 1
ATOM 574 C CA . LYS A 1 71 ? -13.195 -7.218 6.686 1.00 90.44 71 LYS A CA 1
ATOM 575 C C . LYS A 1 71 ? -12.918 -8.233 7.804 1.00 90.44 71 LYS A C 1
ATOM 577 O O . LYS A 1 71 ? -12.800 -7.849 8.959 1.00 90.44 71 LYS A O 1
ATOM 582 N N . SER A 1 72 ? -12.762 -9.514 7.466 1.00 92.31 72 SER A N 1
ATOM 583 C CA . SER A 1 72 ? -12.474 -10.592 8.428 1.00 92.31 72 SER A CA 1
ATOM 584 C C . SER A 1 72 ? -11.095 -10.501 9.090 1.00 92.31 72 SER A C 1
ATOM 586 O O . SER A 1 72 ? -10.856 -11.171 10.090 1.00 92.31 72 SER A O 1
ATOM 588 N N . LYS A 1 73 ? -10.189 -9.695 8.531 1.00 93.38 73 LYS A N 1
ATOM 589 C CA . LYS A 1 73 ? -8.835 -9.452 9.039 1.00 93.38 73 LYS A CA 1
ATOM 590 C C . LYS A 1 73 ? -8.677 -8.054 9.647 1.00 93.38 73 LYS A C 1
ATOM 592 O O . LYS A 1 73 ? -7.580 -7.710 10.072 1.00 93.38 73 LYS A O 1
ATOM 597 N N . MET A 1 74 ? -9.734 -7.238 9.663 1.00 93.19 74 MET A N 1
ATOM 598 C CA . MET A 1 74 ? -9.690 -5.900 10.250 1.00 93.19 74 MET A CA 1
ATOM 599 C C . MET A 1 74 ? -9.782 -5.966 11.776 1.00 93.19 74 MET A C 1
ATOM 601 O O . MET A 1 74 ? -10.611 -6.686 12.330 1.00 93.19 74 MET A O 1
ATOM 605 N N . VAL A 1 75 ? -8.986 -5.137 12.451 1.00 93.50 75 VAL A N 1
ATOM 606 C CA . VAL A 1 75 ? -9.185 -4.821 13.869 1.00 93.50 75 VAL A CA 1
ATOM 607 C C . VAL A 1 75 ? -10.189 -3.673 13.957 1.00 93.50 75 VAL A C 1
ATOM 609 O O . VAL A 1 75 ? -9.940 -2.585 13.440 1.00 93.50 75 VAL A O 1
ATOM 612 N N . LEU A 1 76 ? -11.336 -3.929 14.583 1.00 91.94 76 LEU A N 1
ATOM 613 C CA . LEU A 1 76 ? -12.484 -3.020 14.633 1.00 91.94 76 LEU A CA 1
ATOM 614 C C . LEU A 1 76 ? -12.729 -2.555 16.071 1.00 91.94 76 LEU A C 1
ATOM 616 O O . LEU A 1 76 ? -12.574 -3.337 17.010 1.00 91.94 76 LEU A O 1
ATOM 620 N N . ILE A 1 77 ? -13.168 -1.308 16.240 1.00 92.19 77 ILE A N 1
ATOM 621 C CA . ILE A 1 77 ? -13.577 -0.760 17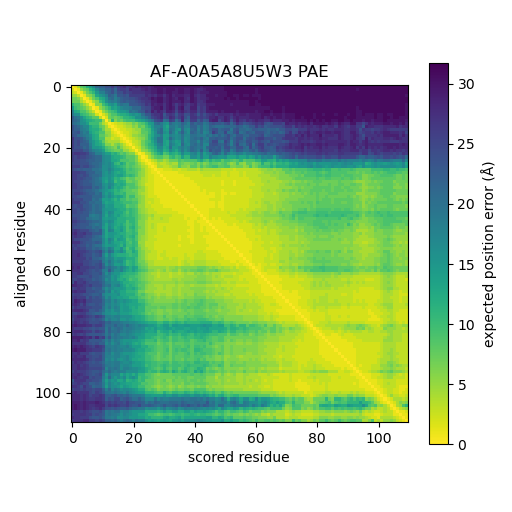.540 1.00 92.19 77 ILE A CA 1
ATOM 622 C C . ILE A 1 77 ? -15.100 -0.637 17.575 1.00 92.19 77 ILE A C 1
ATOM 624 O O . ILE A 1 77 ? -15.706 -0.121 16.641 1.00 92.19 77 ILE A O 1
ATOM 628 N N . LYS A 1 78 ? -15.738 -1.068 18.667 1.00 89.69 78 LYS A N 1
ATOM 629 C CA . LYS A 1 78 ? -17.158 -0.776 18.922 1.00 89.69 78 LYS A CA 1
ATOM 630 C C . LYS A 1 78 ? -17.293 0.557 19.657 1.00 89.69 78 LYS A C 1
ATOM 632 O O . LYS A 1 78 ? -16.543 0.804 20.595 1.00 89.69 78 LYS A O 1
ATOM 637 N N . ASN A 1 79 ? -18.286 1.370 19.295 1.00 87.56 79 ASN A N 1
ATOM 638 C CA . ASN A 1 79 ? -18.505 2.696 19.896 1.00 87.56 79 ASN A CA 1
ATOM 639 C C . ASN A 1 79 ? -18.735 2.674 21.432 1.00 87.56 79 ASN A C 1
ATOM 641 O O . ASN A 1 79 ? -18.530 3.666 22.115 1.00 87.56 79 ASN A O 1
ATOM 645 N N . ASN A 1 80 ? -19.132 1.537 22.010 1.00 88.50 80 ASN A N 1
ATOM 646 C CA . ASN A 1 80 ? -19.399 1.390 23.446 1.00 88.50 80 ASN A CA 1
ATOM 647 C C . ASN A 1 80 ? -18.282 0.675 24.234 1.00 88.50 80 ASN A C 1
ATOM 649 O O . ASN A 1 80 ? -18.534 0.194 25.340 1.00 88.50 80 ASN A O 1
ATOM 653 N N . VAL A 1 81 ? -17.072 0.558 23.676 1.00 89.38 81 VAL A N 1
ATOM 654 C CA . VAL A 1 81 ? -15.936 -0.062 24.373 1.00 89.38 81 VAL A CA 1
ATOM 655 C C . VAL A 1 81 ? -15.420 0.839 25.503 1.00 89.38 81 VAL A C 1
ATOM 657 O O . VAL A 1 81 ? -15.422 2.065 25.390 1.00 89.38 81 VAL A O 1
ATOM 660 N N . SER A 1 82 ? -14.953 0.246 26.604 1.00 93.88 82 SER A N 1
ATOM 661 C CA . SER A 1 82 ? -14.320 1.016 27.676 1.00 93.88 82 SER A CA 1
ATOM 662 C C . SER A 1 82 ? -12.978 1.602 27.212 1.00 93.88 82 SER A C 1
ATOM 664 O O . SER A 1 82 ? -12.280 1.010 26.387 1.00 93.88 82 SER A O 1
ATOM 666 N N . ILE A 1 83 ? -12.565 2.739 27.785 1.00 93.69 83 ILE A N 1
ATOM 667 C CA . ILE A 1 83 ? -11.269 3.371 27.462 1.00 93.69 83 ILE A CA 1
ATOM 668 C C . ILE A 1 83 ? -10.099 2.415 27.745 1.00 93.69 83 ILE A C 1
ATOM 670 O O . ILE A 1 83 ? -9.122 2.384 27.000 1.00 93.69 83 ILE A O 1
ATOM 674 N N . LYS A 1 84 ? -10.199 1.607 28.807 1.00 95.56 84 LYS A N 1
ATOM 675 C CA . LYS A 1 84 ? -9.156 0.651 29.190 1.00 95.56 84 LYS A CA 1
ATOM 676 C C . LYS A 1 84 ? -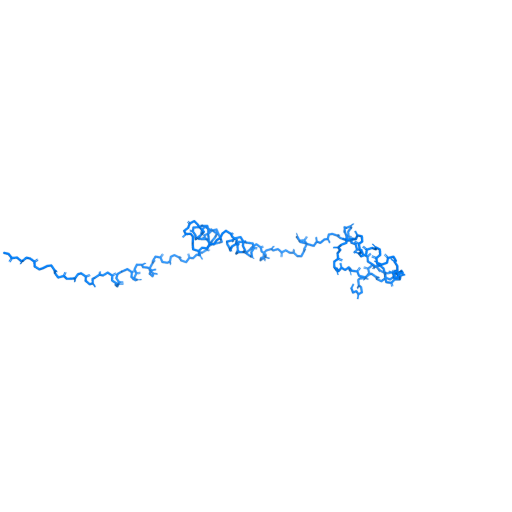8.977 -0.440 28.131 1.00 95.56 84 LYS A C 1
ATOM 678 O O . LYS A 1 84 ? -7.847 -0.717 27.734 1.00 95.56 84 LYS A O 1
ATOM 683 N N . ASP A 1 85 ? -10.078 -1.024 27.666 1.00 93.50 85 ASP A N 1
ATOM 684 C CA . ASP A 1 85 ? -10.040 -2.095 26.665 1.00 93.50 85 ASP A CA 1
ATOM 685 C C . ASP A 1 85 ? -9.637 -1.551 25.292 1.00 93.50 85 ASP A C 1
ATOM 687 O O . ASP A 1 85 ? -8.879 -2.194 24.567 1.00 93.50 85 ASP A O 1
ATOM 691 N N . LEU A 1 86 ? -10.068 -0.327 24.967 1.00 92.69 86 LEU A N 1
ATOM 692 C CA . LEU A 1 86 ? -9.625 0.394 23.779 1.00 92.69 86 LEU A CA 1
ATOM 693 C C . LEU A 1 86 ? -8.101 0.567 23.763 1.00 92.69 86 LEU A C 1
ATOM 695 O O . LEU A 1 86 ? -7.460 0.198 22.783 1.00 92.69 86 LEU A O 1
ATOM 699 N N . LEU A 1 87 ? -7.510 1.089 24.843 1.00 93.88 87 LEU A N 1
ATOM 700 C CA . LEU A 1 87 ? -6.059 1.284 24.933 1.00 93.88 87 LEU A CA 1
ATOM 701 C C . LEU A 1 87 ? -5.298 -0.041 24.814 1.00 93.88 87 LEU A C 1
ATOM 703 O O . LEU A 1 87 ? -4.295 -0.106 24.103 1.00 93.88 87 LEU A O 1
ATOM 707 N N . ALA A 1 88 ? -5.789 -1.103 25.459 1.00 94.19 88 ALA A N 1
ATOM 70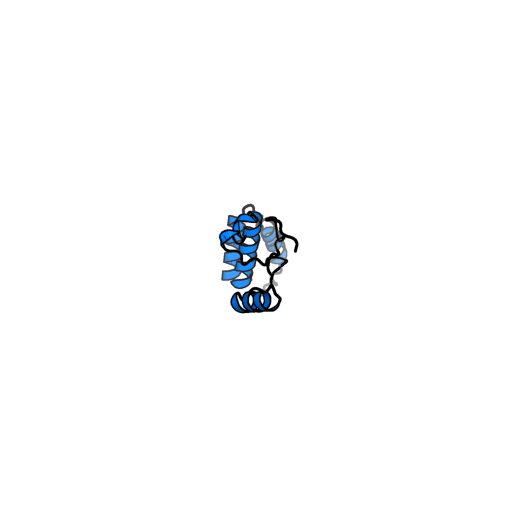8 C CA . ALA A 1 88 ? -5.192 -2.431 25.350 1.00 94.19 88 ALA A CA 1
ATOM 709 C C . ALA A 1 88 ? -5.214 -2.953 23.901 1.00 94.19 88 ALA A C 1
ATOM 711 O O . ALA A 1 88 ? -4.206 -3.468 23.416 1.00 94.19 88 ALA A O 1
ATOM 712 N N . LEU A 1 89 ? -6.328 -2.763 23.187 1.00 92.94 89 LEU A N 1
ATOM 713 C CA . LEU A 1 89 ? -6.475 -3.146 21.783 1.00 92.94 89 LEU A CA 1
ATOM 714 C C . LEU A 1 89 ? -5.586 -2.307 20.851 1.00 92.94 89 LEU A C 1
ATOM 716 O O . LEU A 1 89 ? -4.941 -2.858 19.956 1.00 92.94 89 LEU A O 1
ATOM 720 N N . MET A 1 90 ? -5.502 -0.992 21.067 1.00 92.31 90 MET A N 1
ATOM 721 C CA . MET A 1 90 ? -4.662 -0.100 20.260 1.00 92.31 90 MET A CA 1
ATOM 722 C C . MET A 1 90 ? -3.175 -0.437 20.405 1.00 92.31 90 MET A C 1
ATOM 724 O O . MET A 1 90 ? -2.478 -0.592 19.403 1.00 92.31 90 MET A O 1
ATOM 728 N N . VAL A 1 91 ? -2.694 -0.614 21.639 1.00 93.94 91 VAL A N 1
ATOM 729 C CA . VAL A 1 91 ? -1.293 -0.984 21.899 1.00 93.94 91 VAL A CA 1
ATOM 730 C C . VAL A 1 91 ? -0.999 -2.398 21.395 1.00 93.94 91 VAL A C 1
ATOM 732 O O . VAL A 1 91 ? 0.028 -2.618 20.758 1.00 93.94 91 VAL A O 1
ATOM 735 N N . GLY A 1 92 ? -1.911 -3.350 21.619 1.00 95.38 92 GLY A N 1
ATOM 736 C CA . GLY A 1 92 ? -1.728 -4.743 21.207 1.00 95.38 92 GLY A CA 1
ATOM 737 C C . GLY A 1 92 ? -1.716 -4.954 19.690 1.00 95.38 92 GLY A C 1
ATOM 738 O O . GLY A 1 92 ? -1.023 -5.845 19.208 1.00 95.38 92 GLY A O 1
ATOM 739 N N . SER A 1 93 ? -2.448 -4.135 18.930 1.00 94.00 93 SER A N 1
ATOM 740 C CA . SER A 1 93 ? -2.519 -4.247 17.464 1.00 94.00 93 SER A CA 1
ATOM 741 C C . SER A 1 93 ? -1.443 -3.451 16.722 1.00 94.00 93 SER A C 1
ATOM 743 O O . SER A 1 93 ? -1.158 -3.756 15.567 1.00 94.00 93 SER A O 1
ATOM 745 N N . SER A 1 94 ? -0.827 -2.445 17.359 1.00 93.69 94 SER A N 1
ATOM 746 C CA . SER A 1 94 ? 0.187 -1.576 16.734 1.00 93.69 94 SER A CA 1
ATOM 747 C C . SER A 1 94 ? -0.285 -0.886 15.440 1.00 93.69 94 SER A C 1
ATOM 749 O O . SER A 1 94 ? 0.519 -0.550 14.569 1.00 93.69 94 SER A O 1
ATOM 751 N N . HIS A 1 95 ? -1.594 -0.653 15.298 1.00 94.81 95 HIS A N 1
ATOM 752 C CA . HIS A 1 95 ? -2.159 0.132 14.199 1.00 94.81 95 HIS A CA 1
ATOM 753 C C . HIS A 1 95 ? -2.395 1.582 14.628 1.00 94.81 95 HIS A C 1
ATOM 755 O O . HIS A 1 95 ? -2.744 1.866 15.770 1.00 94.81 95 HIS A O 1
ATOM 761 N N . SER A 1 96 ? -2.231 2.520 13.693 1.00 93.81 96 SER A N 1
ATOM 762 C CA . SER A 1 96 ? -2.461 3.946 13.969 1.00 93.81 96 SER A CA 1
ATOM 763 C C . SER A 1 96 ? -3.921 4.375 13.808 1.00 93.81 96 SER A C 1
ATOM 765 O O . SER A 1 96 ? -4.301 5.424 14.319 1.00 93.81 96 SER A O 1
ATOM 767 N N . ARG A 1 97 ? -4.728 3.621 13.049 1.00 93.56 97 ARG A N 1
ATOM 768 C CA . ARG A 1 97 ? -6.124 3.948 12.720 1.00 93.56 97 ARG A CA 1
ATOM 769 C C . ARG A 1 97 ? -6.985 2.699 12.801 1.00 93.56 97 ARG A C 1
ATOM 771 O O . ARG A 1 97 ? -6.525 1.613 12.460 1.00 93.56 97 ARG A O 1
ATOM 778 N N . PHE A 1 98 ? -8.234 2.890 13.200 1.00 94.44 98 PHE A N 1
ATOM 779 C CA . PHE A 1 98 ? -9.188 1.819 13.436 1.00 94.44 98 PHE A CA 1
ATOM 780 C C . PHE A 1 98 ? -10.567 2.269 12.968 1.00 94.44 98 PHE A C 1
ATOM 782 O O . PHE A 1 98 ? -10.986 3.357 13.360 1.00 94.44 98 PHE A O 1
ATOM 789 N N . PRO A 1 99 ? -11.287 1.455 12.185 1.00 94.06 99 PRO A N 1
ATOM 790 C CA . PRO A 1 99 ? -12.687 1.723 11.907 1.00 94.06 99 PRO A CA 1
ATOM 791 C C . PRO A 1 99 ? -13.517 1.560 13.187 1.00 94.06 99 PRO A C 1
ATOM 793 O O . PRO A 1 99 ? -13.403 0.546 13.888 1.00 94.06 99 PRO A O 1
ATOM 796 N N . VAL A 1 100 ? -14.378 2.534 13.464 1.00 92.50 100 VAL A N 1
ATOM 797 C CA . VAL A 1 100 ? -15.326 2.521 14.579 1.00 92.50 100 VAL A CA 1
ATOM 798 C C . VAL A 1 100 ? -16.705 2.123 14.066 1.00 92.50 100 VAL A C 1
ATOM 800 O O . VAL A 1 100 ? -17.276 2.779 13.196 1.00 92.50 100 VAL A O 1
ATOM 803 N N . LEU A 1 101 ? -17.260 1.043 14.609 1.00 91.44 101 LEU A N 1
ATOM 804 C CA . LEU A 1 101 ? -18.594 0.546 14.282 1.00 91.44 101 LEU A CA 1
ATOM 805 C C . LEU A 1 101 ? -19.650 1.071 15.255 1.00 91.44 101 LEU A C 1
ATOM 807 O O . LEU A 1 101 ? -19.406 1.206 16.461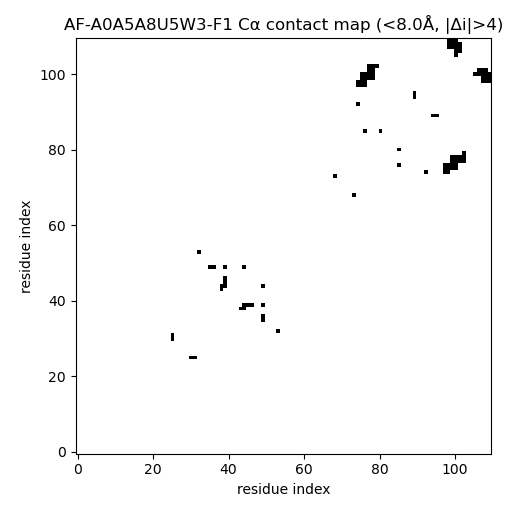 1.00 91.44 101 LEU A O 1
ATOM 811 N N . ALA A 1 102 ? -20.855 1.292 14.728 1.00 87.50 102 ALA A N 1
ATOM 812 C CA . ALA A 1 102 ? -22.042 1.525 15.538 1.00 87.50 102 ALA A CA 1
ATOM 813 C C . ALA A 1 102 ? -22.305 0.332 16.478 1.00 87.50 102 ALA A C 1
ATOM 815 O O . ALA A 1 102 ? -21.966 -0.812 16.187 1.00 87.50 102 ALA A O 1
ATOM 816 N N . ALA A 1 103 ? -22.930 0.585 17.630 1.00 77.38 103 ALA A N 1
ATOM 817 C CA . ALA A 1 103 ? -23.096 -0.449 18.656 1.00 77.38 103 ALA A CA 1
ATOM 818 C C . ALA A 1 103 ? -24.055 -1.586 18.243 1.00 77.38 103 ALA A C 1
ATOM 820 O O . ALA A 1 103 ? -23.959 -2.688 18.780 1.00 77.38 103 ALA A O 1
ATOM 821 N N . GLN A 1 104 ? -24.985 -1.304 17.325 1.00 75.12 104 GLN A N 1
ATOM 822 C CA . GLN A 1 104 ? -26.094 -2.194 16.949 1.00 75.12 104 GLN A CA 1
ATOM 823 C C . GLN A 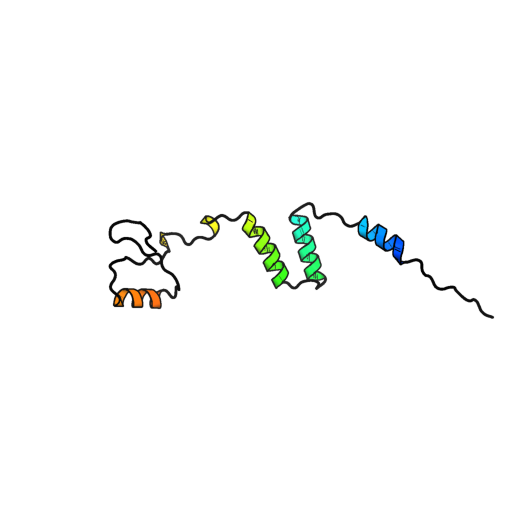1 104 ? -26.163 -2.478 15.438 1.00 75.12 104 GLN A C 1
ATOM 825 O O . GLN A 1 104 ? -26.978 -3.286 15.008 1.00 75.12 104 GLN A O 1
ATOM 830 N N . GLU A 1 105 ? -25.314 -1.835 14.632 1.00 74.25 105 GLU A N 1
ATOM 831 C CA . GLU A 1 105 ? -25.298 -1.976 13.174 1.00 74.25 105 GLU A CA 1
ATOM 832 C C . GLU A 1 105 ? -23.865 -2.165 12.677 1.00 74.25 105 GLU A C 1
ATOM 834 O O . GLU A 1 105 ? -22.926 -1.568 13.202 1.00 74.25 105 GLU A O 1
ATOM 839 N N . ASP A 1 106 ? -23.711 -2.911 11.586 1.00 80.31 106 ASP A N 1
ATOM 840 C CA . ASP A 1 106 ? -22.443 -3.120 10.874 1.00 80.31 106 ASP A CA 1
ATOM 841 C C . ASP A 1 106 ? -22.040 -1.893 10.025 1.00 80.31 106 ASP A C 1
ATOM 843 O O . ASP A 1 106 ? -21.554 -1.999 8.897 1.00 80.31 106 ASP A O 1
ATOM 847 N N . LYS A 1 107 ? -22.264 -0.696 10.573 1.00 88.62 107 LYS A N 1
ATOM 848 C CA . LYS A 1 107 ? -22.037 0.594 9.927 1.00 88.62 107 LYS A CA 1
ATOM 849 C C . LYS A 1 107 ? -20.835 1.295 10.554 1.00 88.62 107 LYS A C 1
ATOM 851 O O . LYS A 1 107 ? -20.793 1.492 11.769 1.00 88.62 107 LYS A O 1
ATOM 856 N N . VAL A 1 108 ? -19.884 1.707 9.715 1.00 91.38 108 VAL A N 1
ATOM 857 C CA . VAL A 1 108 ? -18.725 2.512 10.131 1.00 91.38 108 VAL A CA 1
ATOM 858 C C . VAL A 1 108 ? -19.181 3.946 10.422 1.00 91.38 108 VAL A C 1
ATOM 860 O O . VAL A 1 108 ? -19.881 4.550 9.609 1.00 91.38 108 VAL A O 1
ATOM 863 N N . GLN A 1 109 ? -18.809 4.473 11.588 1.00 91.25 109 GLN A N 1
ATOM 864 C CA . GLN A 1 109 ? -19.132 5.830 12.041 1.00 91.25 109 GLN A CA 1
ATOM 865 C C . GLN A 1 109 ? -17.944 6.797 11.955 1.00 91.25 109 GLN A C 1
ATOM 867 O O . GLN A 1 109 ? -18.171 8.004 11.880 1.00 91.25 109 GLN A O 1
ATOM 872 N N . GLY A 1 110 ? -16.710 6.288 11.955 1.00 86.56 110 GLY A N 1
ATOM 873 C CA . GLY A 1 110 ? -15.481 7.082 11.910 1.00 86.56 110 GLY A CA 1
ATOM 874 C C . GLY A 1 110 ? -14.229 6.231 11.999 1.00 86.56 110 GLY A C 1
ATOM 875 O O . GLY A 1 110 ? -14.371 5.012 12.248 1.00 86.56 110 GLY A O 1
#

Nearest PDB structures (foldseek):
  3oi8-assembly1_B  TM=9.243E-01  e=8.337E-06  Neisseria meningitidis serogroup B
  7m1t-assembly1_B  TM=8.126E-01  e=7.729E-05  Methanoculleus thermophilus
  7m1t-assembly1_A  TM=6.846E-01  e=9.463E-05  Methanoculleus thermophilus
  7cfh-assembly1_A  TM=7.810E-01  e=3.188E-04  Thermus parvatiensis
  7m1u-assembly1_A  TM=5.566E-01  e=4.468E-04  Methanoculleus thermophilus

Solvent-accessible surface area (backbone atoms only — not comparable to full-atom values): 7096 Å² total; per-residue (Å²): 137,84,86,83,80,79,82,86,83,84,66,69,66,66,52,52,52,49,59,62,72,68,56,71,76,78,85,45,71,67,54,47,53,50,54,46,51,52,33,35,78,70,64,76,41,52,72,66,59,45,50,52,54,58,51,55,66,53,53,77,81,59,52,70,81,80,73,55,81,55,77,94,75,56,72,74,42,54,71,80,60,53,71,68,59,48,52,53,52,42,65,74,65,73,55,96,75,60,53,26,27,44,84,89,47,101,43,78,77,83

Sequence (110 aa):
MNKENPISLKTSFAQRIKKRLFRTPIDSRDELLQALKESEENRIIDSHSRSIIEGTLQLENMEVRDVMVPKSKMVLIKNNVSIKDLLALMVGSSHSRFPVLAAQEDKVQG

pLDDT: mean 84.57, std 15.95, range [36.34, 97.56]